Protein AF-A0A2V2UJ68-F1 (afdb_monomer_lite)

Radius of gyration: 15.54 Å; chains: 1; bounding box: 26×27×45 Å

pLDDT: mean 88.5, std 13.94, range [56.03, 98.5]

Sequence (53 aa):
MLKNRFKRILVALDGSTNSIRGMNEAISLARQSDATITGIYVLHGGLSELKNT

Foldseek 3Di:
DLAQVAAEEEQEDAPDPVSVVSVVVVVVSCVRHVHDYDYDYDDDDDPVVVVPD

Structure (mmCIF, N/CA/C/O backbone):
data_AF-A0A2V2UJ68-F1
#
_entry.id   AF-A0A2V2UJ68-F1
#
loop_
_atom_site.group_PDB
_atom_site.id
_atom_site.type_symbol
_atom_site.label_atom_id
_atom_site.label_alt_id
_atom_site.label_comp_id
_atom_site.label_asym_id
_atom_site.label_entity_id
_atom_site.label_seq_id
_atom_site.pdbx_PDB_ins_code
_atom_site.Cartn_x
_atom_site.Cartn_y
_atom_site.Cartn_z
_atom_site.occupancy
_atom_site.B_iso_or_equiv
_atom_site.auth_seq_id
_atom_site.auth_comp_id
_atom_site.auth_asym_id
_atom_site.auth_atom_id
_atom_site.pdbx_PDB_model_num
ATOM 1 N N . MET A 1 1 ? -11.213 13.902 14.944 1.00 58.78 1 MET A N 1
ATOM 2 C CA . MET A 1 1 ? -11.346 12.433 15.059 1.00 58.78 1 MET A CA 1
ATOM 3 C C . MET A 1 1 ? -11.480 11.862 13.646 1.00 58.78 1 MET A C 1
ATOM 5 O O . MET A 1 1 ? -12.417 12.245 12.964 1.00 58.78 1 MET A O 1
ATOM 9 N N . LEU A 1 2 ? -10.530 11.047 13.165 1.00 68.44 2 LEU A N 1
ATOM 10 C CA . LEU A 1 2 ? -10.555 10.457 11.804 1.00 68.44 2 LEU A CA 1
ATOM 11 C C . LEU A 1 2 ? -11.350 9.144 11.717 1.00 68.44 2 LEU A C 1
ATOM 13 O O . LEU A 1 2 ? -11.453 8.556 10.643 1.00 68.44 2 LEU A O 1
ATOM 17 N N . LYS A 1 3 ? -11.923 8.694 12.837 1.00 67.69 3 LYS A N 1
ATOM 18 C CA . LYS A 1 3 ? -12.697 7.455 12.925 1.00 67.69 3 LYS A CA 1
ATOM 19 C C . LYS A 1 3 ? -13.763 7.435 11.816 1.00 67.69 3 LYS A C 1
ATOM 21 O O . LYS A 1 3 ? -14.564 8.363 11.725 1.00 67.69 3 LYS A O 1
ATOM 26 N N . ASN A 1 4 ? -13.730 6.408 10.966 1.00 73.81 4 ASN A N 1
ATOM 27 C CA . ASN A 1 4 ? -14.603 6.183 9.802 1.00 73.81 4 ASN A CA 1
ATOM 28 C C . ASN A 1 4 ? -14.471 7.148 8.603 1.00 73.81 4 ASN A C 1
ATOM 30 O O . ASN A 1 4 ? -15.314 7.095 7.704 1.00 73.81 4 ASN A O 1
ATOM 34 N N . ARG A 1 5 ? -13.442 8.007 8.524 1.00 87.88 5 ARG A N 1
ATOM 35 C CA . ARG A 1 5 ? -13.278 8.914 7.366 1.00 87.88 5 ARG A CA 1
ATOM 36 C C . ARG A 1 5 ? -12.842 8.191 6.093 1.00 87.88 5 ARG A C 1
ATOM 38 O O . ARG A 1 5 ? -13.238 8.584 5.000 1.00 87.88 5 ARG A O 1
ATOM 45 N N . PHE A 1 6 ? -12.053 7.134 6.239 1.00 93.00 6 PHE A N 1
ATOM 46 C CA . PHE A 1 6 ? -11.575 6.311 5.137 1.00 93.00 6 PHE A CA 1
ATOM 47 C C . PHE A 1 6 ? -12.026 4.874 5.367 1.00 93.00 6 PHE A C 1
ATOM 49 O O . PHE A 1 6 ? -11.800 4.333 6.441 1.00 93.00 6 PHE A O 1
ATOM 56 N N . LYS A 1 7 ? -12.673 4.266 4.369 1.00 95.06 7 LYS A N 1
ATOM 57 C CA . LYS A 1 7 ? -13.077 2.847 4.411 1.00 95.06 7 LYS A CA 1
ATOM 58 C C . LYS A 1 7 ? -12.213 1.970 3.508 1.00 95.06 7 LYS A C 1
ATOM 60 O O . LYS A 1 7 ? -11.966 0.813 3.817 1.00 95.06 7 LYS A O 1
ATOM 65 N N . ARG A 1 8 ? -11.765 2.529 2.380 1.00 97.50 8 ARG A N 1
ATOM 66 C CA . ARG A 1 8 ? -10.952 1.859 1.361 1.00 97.50 8 ARG A CA 1
ATOM 67 C C . ARG A 1 8 ? -9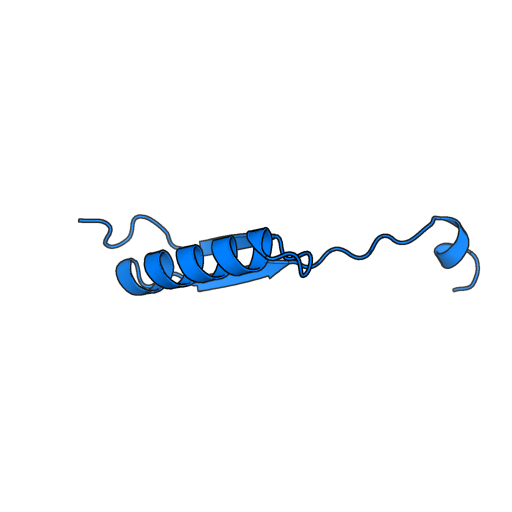.913 2.843 0.841 1.00 97.50 8 ARG A C 1
ATOM 69 O O . ARG A 1 8 ? -10.283 3.953 0.462 1.00 97.50 8 ARG A O 1
ATOM 76 N N . ILE A 1 9 ? -8.647 2.446 0.849 1.00 97.75 9 ILE A N 1
ATOM 77 C CA . ILE A 1 9 ? -7.512 3.266 0.419 1.00 97.75 9 ILE A CA 1
ATOM 78 C C . ILE A 1 9 ? -6.812 2.535 -0.727 1.00 97.75 9 ILE A C 1
ATOM 80 O O . ILE A 1 9 ? -6.413 1.384 -0.565 1.00 97.75 9 ILE A O 1
ATOM 84 N N . LEU A 1 10 ? -6.665 3.196 -1.876 1.00 98.38 10 LEU A N 1
ATOM 85 C CA . LEU A 1 10 ? -5.895 2.691 -3.013 1.00 98.38 10 LEU A CA 1
ATOM 86 C C . LEU A 1 10 ? -4.516 3.356 -3.015 1.00 98.38 10 LEU A C 1
ATOM 88 O O . LEU A 1 10 ? -4.429 4.582 -2.956 1.00 98.38 10 LEU A O 1
ATOM 92 N N . VAL A 1 11 ? -3.455 2.555 -3.093 1.00 98.38 11 VAL A N 1
ATOM 93 C CA . VAL A 1 11 ? -2.066 3.028 -3.105 1.00 98.38 11 VAL A CA 1
ATOM 94 C C . VAL A 1 11 ? -1.394 2.583 -4.396 1.00 98.38 11 VAL A C 1
ATOM 96 O O . VAL A 1 1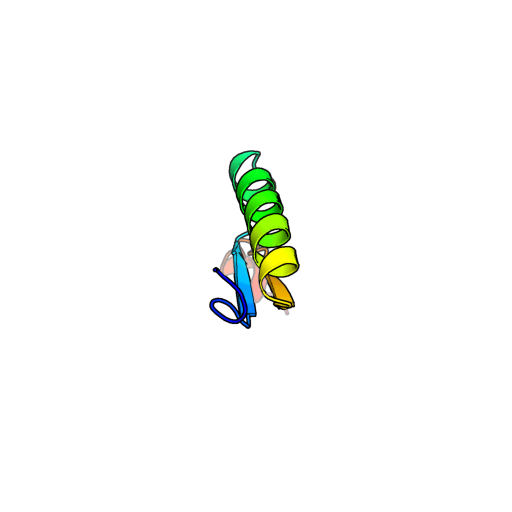1 ? -1.308 1.387 -4.665 1.00 98.38 11 VAL A O 1
ATOM 99 N N . ALA A 1 12 ? -0.897 3.540 -5.178 1.00 97.75 12 ALA A N 1
ATOM 100 C CA . ALA A 1 12 ? -0.051 3.251 -6.329 1.00 97.75 12 ALA A CA 1
ATOM 101 C C . ALA A 1 12 ? 1.354 2.856 -5.857 1.00 97.75 12 ALA A C 1
ATOM 103 O O . ALA A 1 12 ? 1.995 3.582 -5.094 1.00 97.75 12 ALA A O 1
ATOM 104 N N . LEU A 1 13 ? 1.813 1.697 -6.312 1.00 98.12 13 LEU A N 1
ATOM 105 C CA . LEU A 1 13 ? 3.117 1.128 -6.031 1.00 98.12 13 LEU A CA 1
ATOM 106 C C . LEU A 1 13 ? 3.927 1.110 -7.322 1.00 98.12 13 LEU A C 1
ATOM 108 O O . LEU A 1 13 ? 3.449 0.649 -8.353 1.00 98.12 13 LEU A O 1
ATOM 112 N N . ASP A 1 14 ? 5.158 1.599 -7.250 1.00 95.88 14 ASP A N 1
ATOM 113 C CA . ASP A 1 14 ? 6.109 1.601 -8.369 1.00 95.88 14 ASP A CA 1
ATOM 114 C C . ASP A 1 14 ? 7.524 1.162 -7.940 1.00 95.88 14 ASP A C 1
ATOM 116 O O . ASP A 1 14 ? 8.436 1.107 -8.757 1.00 95.88 14 ASP A O 1
ATOM 120 N N . GLY A 1 15 ? 7.713 0.818 -6.659 1.00 95.25 15 GLY A N 1
ATOM 121 C CA . GLY A 1 15 ? 9.007 0.434 -6.084 1.00 95.25 15 GLY A CA 1
ATOM 122 C C . GLY A 1 15 ? 9.908 1.615 -5.709 1.00 95.25 15 GLY A C 1
ATOM 123 O O . GLY A 1 15 ? 10.938 1.412 -5.070 1.00 95.25 15 GLY A O 1
ATOM 124 N N . SER A 1 16 ? 9.530 2.849 -6.050 1.00 97.88 16 SER A N 1
ATOM 125 C CA . SER A 1 16 ? 10.256 4.044 -5.627 1.00 97.88 16 SER A CA 1
ATOM 126 C C . SER A 1 16 ? 10.093 4.318 -4.129 1.00 97.88 16 SER A C 1
ATOM 128 O O . SER A 1 16 ? 9.102 3.954 -3.490 1.00 97.88 16 SER A O 1
ATOM 130 N N . THR A 1 17 ? 11.029 5.079 -3.561 1.00 98.38 17 THR A N 1
ATOM 131 C CA . THR A 1 17 ? 10.941 5.562 -2.174 1.00 98.38 17 THR A CA 1
ATOM 132 C C . THR A 1 17 ? 9.636 6.319 -1.905 1.00 98.38 17 THR A C 1
ATOM 134 O O . THR A 1 17 ? 9.092 6.263 -0.801 1.00 98.38 17 THR A O 1
ATOM 137 N N . ASN A 1 18 ? 9.100 7.011 -2.914 1.00 98.00 18 ASN A N 1
ATOM 138 C CA . ASN A 1 18 ? 7.869 7.780 -2.777 1.00 98.00 18 ASN A CA 1
ATOM 139 C C . ASN A 1 18 ? 6.628 6.894 -2.678 1.00 98.00 18 ASN A C 1
ATOM 141 O O . ASN A 1 18 ? 5.761 7.190 -1.853 1.00 98.00 18 ASN A O 1
ATOM 145 N N . SER A 1 19 ? 6.544 5.805 -3.447 1.00 98.06 19 SER A N 1
ATOM 146 C CA . SER A 1 19 ? 5.415 4.879 -3.314 1.00 98.06 19 SER A CA 1
ATOM 147 C C . SER A 1 19 ? 5.452 4.115 -1.993 1.00 98.06 19 SER A C 1
ATOM 149 O O . SER A 1 19 ? 4.413 3.966 -1.350 1.00 98.06 19 SER A O 1
ATOM 151 N N . ILE A 1 20 ? 6.641 3.739 -1.506 1.00 98.31 20 ILE A N 1
ATOM 152 C CA . ILE A 1 20 ? 6.806 3.126 -0.177 1.00 98.31 20 ILE A CA 1
ATOM 153 C C . ILE A 1 20 ? 6.374 4.103 0.926 1.00 98.31 20 ILE A C 1
ATOM 155 O O . ILE A 1 20 ? 5.637 3.731 1.840 1.00 98.31 20 ILE A O 1
ATOM 159 N N . ARG A 1 21 ? 6.767 5.381 0.826 1.00 98.50 21 ARG A N 1
ATOM 160 C CA . ARG A 1 21 ? 6.322 6.420 1.766 1.00 98.50 21 ARG A CA 1
ATOM 161 C C . ARG A 1 21 ? 4.802 6.598 1.737 1.00 98.50 21 ARG A C 1
ATOM 163 O O . ARG A 1 21 ? 4.187 6.688 2.795 1.00 98.50 21 ARG A O 1
ATOM 170 N N . GLY A 1 22 ? 4.193 6.605 0.550 1.00 98.12 22 GLY A N 1
ATOM 171 C CA . GLY A 1 22 ? 2.737 6.650 0.394 1.00 98.12 22 GLY A CA 1
ATOM 172 C C . GLY A 1 22 ? 2.031 5.455 1.042 1.00 98.12 22 GLY A C 1
ATOM 173 O O . GLY A 1 22 ? 1.018 5.634 1.717 1.00 98.12 22 GLY A O 1
ATOM 174 N N . MET A 1 23 ? 2.596 4.251 0.911 1.00 98.38 23 MET A N 1
ATOM 175 C CA . MET A 1 23 ? 2.094 3.044 1.576 1.00 98.38 23 MET A CA 1
ATOM 176 C C . MET A 1 23 ? 2.169 3.152 3.106 1.00 98.38 23 MET A C 1
ATOM 178 O O . MET A 1 23 ? 1.193 2.839 3.787 1.00 98.38 23 MET A O 1
ATOM 182 N N . ASN A 1 24 ? 3.281 3.643 3.662 1.00 98.38 24 ASN A N 1
ATOM 183 C CA . ASN A 1 24 ? 3.414 3.842 5.111 1.00 98.38 24 ASN A CA 1
ATOM 184 C C . ASN A 1 24 ? 2.348 4.800 5.661 1.00 98.38 24 ASN A C 1
ATOM 186 O O . ASN A 1 24 ? 1.756 4.545 6.714 1.00 98.38 24 ASN A O 1
ATOM 190 N N . GLU A 1 25 ? 2.040 5.858 4.914 1.00 97.50 25 GLU A N 1
ATOM 191 C CA . GLU A 1 25 ? 1.003 6.809 5.304 1.00 97.50 25 GLU A CA 1
ATOM 192 C C . GLU A 1 25 ? -0.400 6.199 5.212 1.00 97.50 25 GLU A C 1
ATOM 194 O O . GLU A 1 25 ? -1.222 6.371 6.115 1.00 97.50 25 GLU A O 1
ATOM 199 N N . ALA A 1 26 ? -0.663 5.400 4.174 1.00 97.56 26 ALA 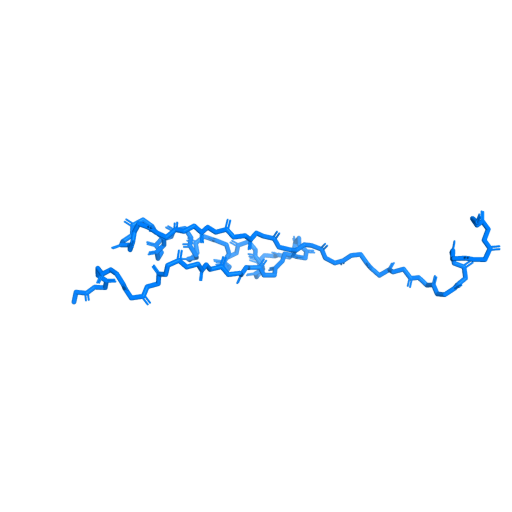A N 1
ATOM 200 C CA . ALA A 1 26 ? -1.905 4.643 4.053 1.00 97.56 26 ALA A CA 1
ATOM 201 C C . ALA A 1 26 ? -2.106 3.677 5.232 1.00 97.56 26 ALA A C 1
ATOM 203 O O . ALA A 1 26 ? -3.215 3.589 5.758 1.00 97.56 26 ALA A O 1
ATOM 204 N N . ILE A 1 27 ? -1.042 3.013 5.701 1.00 97.69 27 ILE A N 1
ATOM 205 C CA . ILE A 1 27 ? -1.071 2.155 6.898 1.00 97.69 27 ILE A CA 1
ATOM 206 C C . ILE A 1 27 ? -1.450 2.965 8.142 1.00 97.69 27 ILE A C 1
ATOM 208 O O . ILE A 1 27 ? -2.306 2.536 8.919 1.00 97.69 27 ILE A O 1
ATOM 212 N N . SER A 1 28 ? -0.852 4.145 8.326 1.00 96.44 28 SER A N 1
ATOM 213 C CA . SER A 1 28 ? -1.187 5.045 9.436 1.00 96.44 28 SER A CA 1
ATOM 214 C C . SER A 1 28 ? -2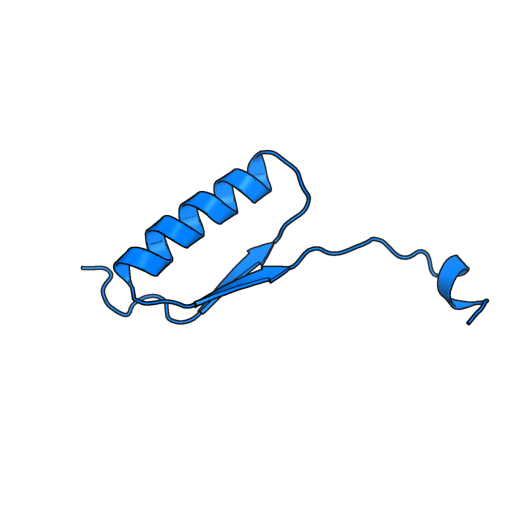.667 5.450 9.418 1.00 96.44 28 SER A C 1
ATOM 216 O O . SER A 1 28 ? -3.350 5.390 10.445 1.00 96.44 28 SER A O 1
ATOM 218 N N . LEU A 1 29 ? -3.196 5.800 8.242 1.00 95.31 29 LEU A N 1
ATOM 219 C CA . LEU A 1 29 ? -4.596 6.197 8.062 1.00 95.31 29 LEU A CA 1
ATOM 220 C C . LEU A 1 29 ? -5.574 5.033 8.258 1.00 95.31 29 LEU A C 1
ATOM 222 O O . LEU A 1 29 ? -6.623 5.207 8.887 1.00 95.31 29 LEU A O 1
ATOM 226 N N . ALA A 1 30 ? -5.227 3.850 7.750 1.00 95.94 30 ALA A N 1
ATOM 227 C CA . ALA A 1 30 ? -6.046 2.652 7.863 1.00 95.94 30 ALA A CA 1
ATOM 228 C C . ALA A 1 30 ? -6.207 2.212 9.317 1.00 95.94 30 ALA A C 1
ATOM 230 O O . ALA A 1 30 ? -7.329 1.964 9.751 1.00 95.94 30 ALA A O 1
ATOM 231 N N . ARG A 1 31 ? -5.119 2.227 10.100 1.00 94.19 31 ARG A N 1
ATOM 232 C CA . ARG A 1 31 ? -5.147 1.917 11.541 1.00 94.19 31 ARG A CA 1
ATOM 233 C C . ARG A 1 31 ? -6.074 2.841 12.328 1.00 94.19 31 ARG A C 1
ATOM 235 O O . ARG A 1 31 ? -6.739 2.400 13.256 1.00 94.19 31 ARG A O 1
ATOM 242 N N . GLN A 1 32 ? -6.133 4.118 11.956 1.00 93.75 32 GLN A N 1
ATOM 243 C CA . GLN A 1 32 ? -6.987 5.105 12.626 1.00 93.75 32 GLN A CA 1
ATOM 244 C C . GLN A 1 32 ? -8.467 5.006 12.226 1.00 93.75 32 GLN A C 1
ATOM 246 O O . GLN A 1 32 ? -9.328 5.533 12.934 1.00 93.75 32 GLN A O 1
ATOM 251 N N . SER A 1 33 ? -8.762 4.373 11.087 1.00 92.94 33 SER A N 1
ATOM 252 C CA . SER A 1 33 ? -10.094 4.386 10.467 1.00 92.94 33 SER A CA 1
ATOM 253 C C . SER A 1 33 ? -10.721 3.001 10.302 1.00 92.94 33 SER A C 1
ATOM 255 O O . SER A 1 33 ? -11.830 2.935 9.783 1.00 92.94 33 SER A O 1
ATOM 257 N N . ASP A 1 34 ? -10.031 1.935 10.720 1.00 92.94 34 ASP A N 1
ATOM 258 C CA . ASP A 1 34 ? -10.387 0.538 10.426 1.00 92.94 34 ASP A CA 1
ATOM 259 C C . ASP A 1 34 ? -10.629 0.310 8.918 1.00 92.94 34 ASP A C 1
ATOM 261 O O . ASP A 1 34 ? -11.626 -0.263 8.481 1.00 92.94 3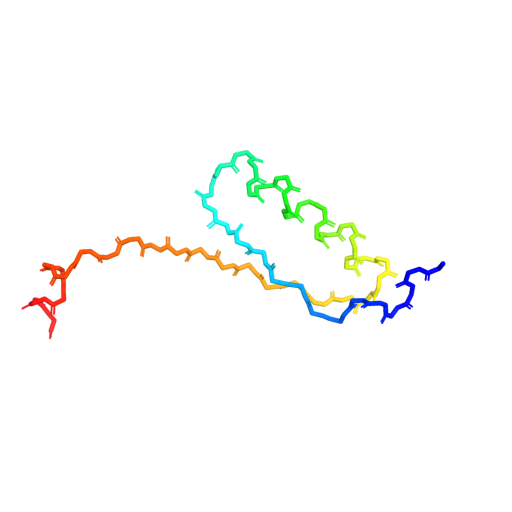4 ASP A O 1
ATOM 265 N N . ALA A 1 35 ? -9.738 0.874 8.094 1.00 96.06 35 ALA A N 1
ATOM 266 C CA . ALA A 1 35 ? -9.860 0.852 6.638 1.00 96.06 35 ALA A CA 1
ATOM 267 C C . ALA A 1 35 ? -9.088 -0.314 6.014 1.00 96.06 35 ALA A C 1
ATOM 269 O O . ALA A 1 35 ? -8.051 -0.739 6.521 1.00 96.06 35 ALA A O 1
ATOM 270 N N . THR A 1 36 ? -9.518 -0.749 4.832 1.00 97.88 36 THR A N 1
ATOM 271 C CA . THR A 1 36 ? -8.753 -1.689 4.003 1.00 97.88 36 THR A CA 1
ATOM 272 C C . THR A 1 36 ? -7.840 -0.948 3.030 1.00 97.88 36 THR A C 1
ATOM 274 O O . THR A 1 36 ? -8.250 0.057 2.438 1.00 97.88 36 THR A O 1
ATOM 277 N N . ILE A 1 37 ? -6.642 -1.481 2.794 1.00 98.38 37 ILE A N 1
ATOM 278 C CA . ILE A 1 37 ? -5.694 -0.955 1.805 1.00 98.38 37 ILE A CA 1
ATOM 279 C C . ILE A 1 37 ? -5.620 -1.909 0.615 1.00 98.38 37 ILE A C 1
ATOM 281 O O . ILE A 1 37 ? -5.489 -3.119 0.786 1.00 98.38 37 ILE A O 1
ATOM 285 N N . THR A 1 38 ? -5.651 -1.354 -0.591 1.00 98.50 38 THR A N 1
ATOM 286 C CA . THR A 1 38 ? -5.331 -2.059 -1.833 1.00 98.50 38 THR A CA 1
ATOM 287 C C . THR A 1 38 ? -4.107 -1.402 -2.456 1.00 98.50 38 THR A C 1
ATOM 289 O O . THR A 1 38 ? -4.128 -0.211 -2.758 1.00 98.50 38 THR A O 1
ATOM 292 N N . GLY A 1 39 ? -3.032 -2.167 -2.637 1.00 97.75 39 GLY A N 1
ATOM 293 C CA . GLY A 1 39 ? -1.872 -1.737 -3.416 1.00 97.75 39 GLY A CA 1
ATOM 294 C C . GLY A 1 39 ? -2.046 -2.123 -4.883 1.00 97.75 39 GLY A C 1
ATOM 295 O O . GLY A 1 39 ? -2.454 -3.247 -5.163 1.00 97.75 39 GLY A O 1
ATOM 296 N N . ILE A 1 40 ? -1.733 -1.215 -5.809 1.00 97.94 40 ILE A N 1
ATOM 297 C CA . ILE A 1 40 ? -1.699 -1.498 -7.248 1.00 97.94 40 ILE A CA 1
ATOM 298 C C . ILE A 1 40 ? -0.303 -1.226 -7.796 1.00 97.94 40 ILE A C 1
ATOM 300 O O . ILE A 1 40 ? 0.221 -0.131 -7.628 1.00 97.94 40 ILE A O 1
ATOM 304 N N . TYR A 1 41 ? 0.286 -2.218 -8.456 1.00 96.44 41 TYR A N 1
ATOM 305 C CA . TYR A 1 41 ? 1.543 -2.084 -9.183 1.00 96.44 41 TYR A CA 1
ATOM 306 C C . TYR A 1 41 ? 1.258 -2.284 -10.667 1.00 96.44 41 TYR A C 1
ATOM 308 O O . TYR A 1 41 ? 0.705 -3.313 -11.057 1.00 96.44 41 TYR A O 1
ATOM 316 N N . VAL A 1 42 ? 1.577 -1.283 -11.483 1.00 93.94 42 VAL A N 1
ATOM 317 C CA . VAL A 1 42 ? 1.303 -1.310 -12.922 1.00 93.94 42 VAL A CA 1
ATOM 318 C C . VAL A 1 42 ? 2.600 -1.603 -13.654 1.00 93.94 42 VAL A C 1
ATOM 320 O O . VAL A 1 42 ? 3.545 -0.821 -1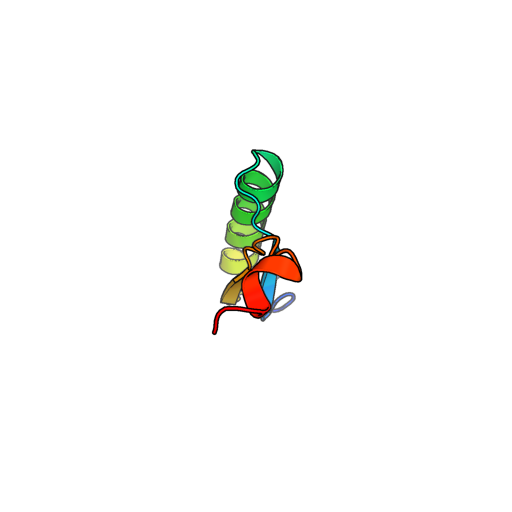3.597 1.00 93.94 42 VAL A O 1
ATOM 323 N N . LEU A 1 43 ? 2.622 -2.724 -14.367 1.00 89.62 43 LEU A N 1
ATOM 324 C CA . LEU A 1 43 ? 3.670 -3.018 -15.330 1.00 89.62 43 LEU A CA 1
ATOM 325 C C . LEU A 1 43 ? 3.343 -2.326 -16.651 1.00 89.62 43 LEU A C 1
ATOM 327 O O . LEU A 1 43 ? 2.224 -2.412 -17.159 1.00 89.62 43 LEU A O 1
ATOM 331 N N . HIS A 1 44 ? 4.335 -1.647 -17.214 1.00 82.12 44 HIS A N 1
ATOM 332 C CA . HIS A 1 44 ? 4.289 -1.225 -18.604 1.00 82.12 44 HIS A CA 1
ATOM 333 C C . HIS A 1 44 ? 4.375 -2.483 -19.480 1.00 82.12 44 HIS A C 1
ATOM 335 O O . HIS A 1 44 ? 5.408 -3.141 -19.510 1.00 82.12 44 HIS A O 1
ATOM 341 N N . GLY A 1 45 ? 3.286 -2.811 -20.172 1.00 78.31 45 GLY A N 1
ATOM 342 C CA . GLY A 1 45 ? 3.294 -3.770 -21.272 1.00 78.31 45 GLY A CA 1
ATOM 343 C C . GLY A 1 45 ? 3.301 -3.009 -22.592 1.00 78.31 45 GLY A C 1
ATOM 344 O O . GLY A 1 45 ? 2.394 -2.217 -22.860 1.00 78.31 45 GLY A O 1
ATOM 345 N N . GLY A 1 46 ? 4.328 -3.205 -23.415 1.00 72.31 46 GLY A N 1
ATOM 346 C CA . GLY A 1 46 ? 4.305 -2.723 -24.794 1.00 72.31 46 GLY A CA 1
ATOM 347 C C . GLY A 1 46 ? 3.267 -3.495 -25.616 1.00 72.31 46 GLY A C 1
ATOM 348 O O . GLY A 1 46 ? 3.117 -4.703 -25.453 1.00 72.31 46 GLY A O 1
ATOM 349 N N . LEU A 1 47 ? 2.588 -2.835 -26.563 1.00 67.25 47 LEU A N 1
ATOM 350 C CA . LEU A 1 47 ? 1.669 -3.493 -27.516 1.00 67.25 47 LEU A CA 1
ATOM 351 C C . LEU A 1 47 ? 2.334 -4.636 -28.315 1.00 67.25 47 LEU A C 1
ATOM 353 O O . LEU A 1 47 ? 1.644 -5.474 -28.890 1.00 67.25 47 LEU A O 1
ATOM 357 N N . SER A 1 48 ? 3.667 -4.667 -28.371 1.00 66.50 48 SER A N 1
ATOM 358 C CA . SER A 1 48 ? 4.469 -5.736 -28.971 1.00 66.50 48 SER A CA 1
ATOM 359 C C . SER A 1 48 ? 4.405 -7.062 -28.208 1.00 66.50 48 SER A C 1
ATOM 361 O O . SER A 1 48 ? 4.556 -8.107 -28.829 1.00 66.50 48 SER A O 1
ATOM 363 N N . GLU A 1 49 ? 4.154 -7.043 -26.898 1.00 61.50 49 GLU A N 1
ATOM 364 C CA . GLU A 1 49 ? 4.108 -8.254 -26.063 1.00 61.50 49 GLU A CA 1
ATOM 365 C C . GLU A 1 49 ? 2.758 -8.980 -26.146 1.00 61.50 49 GLU A C 1
ATOM 367 O O . GLU A 1 49 ? 2.679 -10.176 -25.892 1.00 61.50 49 GLU A O 1
ATOM 372 N N . LEU A 1 50 ? 1.708 -8.286 -26.598 1.00 62.19 50 LEU A N 1
ATOM 373 C CA . LEU A 1 50 ? 0.363 -8.843 -26.788 1.00 62.19 50 LEU A CA 1
ATOM 374 C C . LEU A 1 50 ? 0.187 -9.597 -28.115 1.00 62.19 50 LEU A C 1
ATOM 376 O O . LEU A 1 50 ? -0.854 -10.203 -28.331 1.00 62.19 50 LEU A O 1
ATOM 380 N N . LYS A 1 51 ? 1.165 -9.542 -29.030 1.00 59.81 51 LYS A N 1
ATOM 381 C CA . LYS A 1 51 ? 1.062 -10.190 -30.353 1.00 59.81 51 LYS A CA 1
ATOM 382 C C . LYS A 1 51 ? 1.457 -11.671 -30.358 1.00 59.81 51 LYS A C 1
ATOM 384 O O . LYS A 1 51 ? 1.281 -12.320 -31.382 1.00 59.81 51 LYS A O 1
ATOM 389 N N . ASN A 1 52 ? 1.983 -12.187 -29.246 1.00 56.22 52 ASN A N 1
ATOM 390 C CA . ASN A 1 52 ? 2.502 -13.555 -29.135 1.00 56.22 52 ASN A CA 1
ATOM 391 C C . ASN A 1 52 ? 1.747 -14.411 -28.099 1.00 56.22 52 ASN A C 1
ATOM 393 O O . ASN A 1 52 ? 2.297 -15.392 -27.603 1.00 56.22 52 ASN A O 1
ATOM 397 N N . THR A 1 53 ? 0.516 -14.040 -27.741 1.00 56.03 53 THR A N 1
ATOM 398 C CA . THR A 1 53 ? -0.417 -14.865 -26.948 1.00 56.03 53 THR A CA 1
ATOM 399 C C . THR A 1 53 ? -1.705 -15.028 -27.737 1.00 56.03 53 THR A C 1
ATOM 401 O O . THR A 1 53 ? -2.268 -16.141 -27.702 1.00 56.03 53 THR A O 1
#

Secondary structure (DSSP, 8-state):
--TTS-SEEEEEE-SSHHHHHHHHHHHHHHHHHT-EEEEEE-----TTGGGG-